Protein AF-A0A420M4D3-F1 (afdb_monomer_lite)

Secondary structure (DSSP, 8-state):
-------------------EEEB-SSEEEEESSSSTTSPEEEEEETT-EEEEEEEEEEEEETTEEEEEEETTS-EEEGGGB--SSSS-SSPBPSSPPPPP-----SS-SS---TTTT--EEE-TTSSEETSHHHHHHHHHHHHH-----TTGGGS--SSGGGSTTT-

Organism: Fusarium oxysporum (NCBI:txid5507)

InterPro domains:
  IPR007921 CHAP domain [PS50911] (107-167)

Structure (mmCIF, N/CA/C/O backbone):
data_AF-A0A420M4D3-F1
#
_entry.id   AF-A0A420M4D3-F1
#
loop_
_atom_site.group_PDB
_atom_site.id
_atom_site.type_symbol
_atom_site.label_atom_id
_atom_site.label_alt_id
_atom_site.label_comp_id
_atom_site.label_asym_id
_atom_site.label_entity_id
_atom_site.label_seq_id
_atom_site.pdbx_PDB_ins_code
_atom_site.Cartn_x
_atom_site.Cartn_y
_atom_site.Cartn_z
_atom_site.occupancy
_atom_site.B_iso_or_equiv
_atom_site.auth_seq_id
_atom_site.auth_comp_id
_atom_site.auth_asym_id
_atom_site.auth_atom_id
_atom_site.pdbx_PDB_model_num
ATOM 1 N N . MET A 1 1 ? -66.254 -8.437 45.210 1.00 39.47 1 MET A N 1
ATOM 2 C CA . MET A 1 1 ? -65.625 -7.606 44.159 1.00 39.47 1 MET A CA 1
ATOM 3 C C . MET A 1 1 ? -64.136 -7.918 44.166 1.00 39.47 1 MET A C 1
ATOM 5 O O . MET A 1 1 ? -63.512 -7.758 45.204 1.00 39.47 1 MET A O 1
ATOM 9 N N . LYS A 1 2 ? -63.608 -8.514 43.089 1.00 39.41 2 LYS A N 1
ATOM 10 C CA . LYS A 1 2 ? -62.214 -8.981 43.005 1.00 39.41 2 LYS A CA 1
ATOM 11 C C . LYS A 1 2 ? -61.370 -7.884 42.350 1.00 39.41 2 LYS A C 1
ATOM 13 O O . LYS A 1 2 ? -61.651 -7.516 41.216 1.00 39.41 2 LYS A O 1
ATOM 18 N N . PHE A 1 3 ? -60.381 -7.363 43.072 1.00 49.91 3 PHE A N 1
ATOM 19 C CA . PHE A 1 3 ? -59.408 -6.403 42.553 1.00 49.91 3 PHE A CA 1
ATOM 20 C C . PHE A 1 3 ? -58.321 -7.159 41.784 1.00 49.91 3 PHE A C 1
ATOM 22 O O . PHE A 1 3 ? -57.566 -7.933 42.367 1.00 49.91 3 PHE A O 1
ATOM 29 N N . THR A 1 4 ? -58.266 -6.970 40.469 1.00 50.03 4 THR A N 1
ATOM 30 C CA . THR A 1 4 ? -57.188 -7.475 39.612 1.00 50.03 4 THR A CA 1
ATOM 31 C C . THR A 1 4 ? -56.045 -6.468 39.576 1.00 50.03 4 THR A C 1
ATOM 33 O O . THR A 1 4 ? -56.178 -5.386 39.007 1.00 50.03 4 THR A O 1
ATOM 36 N N . THR A 1 5 ? -54.923 -6.835 40.190 1.00 58.75 5 THR A N 1
ATOM 37 C CA . THR A 1 5 ? -53.663 -6.086 40.177 1.00 58.75 5 THR A CA 1
ATOM 38 C C . THR A 1 5 ? -52.978 -6.223 38.814 1.00 58.75 5 THR A C 1
ATOM 40 O O . THR A 1 5 ? -52.652 -7.329 38.388 1.00 58.75 5 THR A O 1
ATOM 43 N N . LEU A 1 6 ? -52.743 -5.098 38.137 1.00 54.00 6 LEU A N 1
ATOM 44 C CA . LEU A 1 6 ? -51.916 -5.002 36.931 1.00 54.00 6 LEU A CA 1
ATOM 45 C C . LEU A 1 6 ? -50.447 -4.820 37.341 1.00 54.00 6 LEU A C 1
ATOM 47 O O . LEU A 1 6 ? -50.065 -3.762 37.836 1.00 54.00 6 LEU A O 1
ATOM 51 N N . CYS A 1 7 ? -49.614 -5.840 37.129 1.00 52.97 7 CYS A N 1
ATOM 52 C CA . CYS A 1 7 ? -48.159 -5.705 37.210 1.00 52.97 7 CYS A CA 1
ATOM 53 C C . CYS A 1 7 ? -47.636 -5.034 35.931 1.00 52.97 7 CYS A C 1
ATOM 55 O O . CYS A 1 7 ? -47.670 -5.626 34.853 1.00 52.97 7 CYS A O 1
ATOM 57 N N . ALA A 1 8 ? -47.136 -3.804 36.049 1.00 57.72 8 ALA A N 1
ATOM 58 C CA . ALA A 1 8 ? -46.402 -3.140 34.980 1.00 57.72 8 ALA A CA 1
ATOM 59 C C . ALA A 1 8 ? -44.988 -3.739 34.877 1.00 57.72 8 ALA A C 1
ATOM 61 O O . ALA A 1 8 ? -44.171 -3.586 35.784 1.00 57.72 8 ALA A O 1
ATOM 62 N N . TYR A 1 9 ? -44.697 -4.430 33.774 1.00 58.00 9 TYR A N 1
ATOM 63 C CA . TYR A 1 9 ? -43.348 -4.891 33.447 1.00 58.00 9 TYR A CA 1
ATOM 64 C C . TYR A 1 9 ? -42.523 -3.712 32.919 1.00 58.00 9 TYR A C 1
ATOM 66 O O . TYR A 1 9 ? -42.710 -3.267 31.788 1.00 58.00 9 TYR A O 1
ATOM 74 N N . ALA A 1 10 ? -41.602 -3.200 33.735 1.00 61.53 10 ALA A N 1
ATOM 75 C CA . ALA A 1 10 ? -40.588 -2.257 33.280 1.00 61.53 10 ALA A CA 1
ATOM 76 C C . ALA A 1 10 ? -39.517 -3.012 32.473 1.00 61.53 10 ALA A C 1
ATOM 78 O O . ALA A 1 10 ? -38.762 -3.815 33.021 1.00 61.53 10 ALA A O 1
ATOM 79 N N . LEU A 1 11 ? -39.451 -2.767 31.162 1.00 61.50 11 LEU A N 1
ATOM 80 C CA . LEU A 1 11 ? -38.348 -3.223 30.315 1.00 61.50 11 LEU A CA 1
ATOM 81 C C . LEU A 1 11 ? -37.093 -2.414 30.667 1.00 61.50 11 LEU A C 1
ATOM 83 O O . LEU A 1 11 ? -36.993 -1.231 30.345 1.00 61.50 11 LEU A O 1
ATOM 87 N N . ALA A 1 12 ? -36.133 -3.045 31.342 1.00 59.59 12 ALA A N 1
ATOM 88 C CA . ALA A 1 12 ? -34.817 -2.462 31.564 1.00 59.59 12 ALA A CA 1
ATOM 89 C C . ALA A 1 12 ? -34.035 -2.448 30.240 1.00 59.59 12 ALA A C 1
ATOM 91 O O . ALA A 1 12 ? -33.636 -3.493 29.724 1.00 59.59 12 ALA A O 1
ATOM 92 N N . PHE A 1 13 ? -33.814 -1.259 29.677 1.00 60.22 13 PHE A N 1
ATOM 93 C CA . PHE A 1 13 ? -32.912 -1.075 28.544 1.00 60.22 13 PHE A CA 1
ATOM 94 C C . PHE A 1 13 ? -31.466 -1.147 29.044 1.00 60.22 13 PHE A C 1
ATOM 96 O O . PHE A 1 13 ? -30.962 -0.214 29.669 1.00 60.22 13 PHE A O 1
ATOM 103 N N . PHE A 1 14 ? -30.782 -2.258 28.772 1.00 53.69 14 PHE A N 1
ATOM 104 C CA . PHE A 1 14 ? -29.344 -2.361 29.001 1.00 53.69 14 PHE A CA 1
ATOM 105 C C . PHE A 1 14 ? -28.613 -1.496 27.968 1.00 53.69 14 PHE A C 1
ATOM 107 O O . PHE A 1 14 ? -28.486 -1.874 26.804 1.00 53.69 14 PHE A O 1
ATOM 114 N N . SER A 1 15 ? -28.139 -0.322 28.389 1.00 48.81 15 SER A N 1
ATOM 115 C CA . SER A 1 15 ? -27.254 0.508 27.571 1.00 48.81 15 SER A CA 1
ATOM 116 C C . SER A 1 15 ? -25.892 -0.177 27.484 1.00 48.81 15 SER A C 1
ATOM 118 O O . SER A 1 15 ? -25.077 -0.106 28.405 1.00 48.81 15 SER A O 1
ATOM 120 N N . THR A 1 16 ? -25.637 -0.902 26.395 1.00 57.09 16 THR A N 1
ATOM 121 C CA . THR A 1 16 ? -24.280 -1.352 26.087 1.00 57.09 16 THR A CA 1
ATOM 122 C C . THR A 1 16 ? -23.464 -0.111 25.755 1.00 57.09 16 THR A C 1
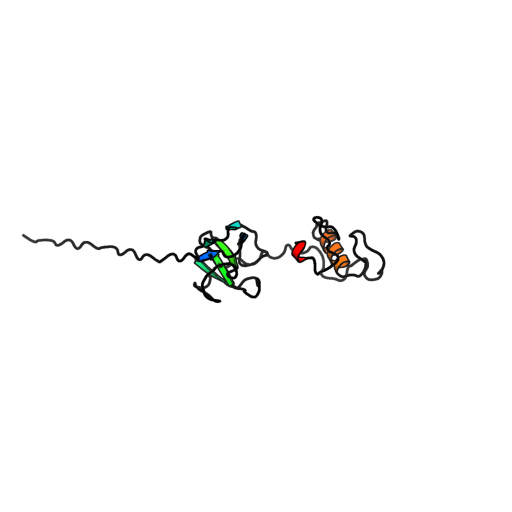ATOM 124 O O . THR A 1 16 ? -23.614 0.441 24.665 1.00 57.09 16 THR A O 1
ATOM 127 N N . GLY A 1 17 ? -22.636 0.344 26.697 1.00 57.19 17 GLY A N 1
ATOM 128 C CA . GLY A 1 17 ? -21.755 1.492 26.506 1.00 57.19 17 GLY A CA 1
ATOM 129 C C . GLY A 1 17 ? -20.978 1.357 25.198 1.00 57.19 17 GLY A C 1
ATOM 130 O O . GLY A 1 17 ? -20.139 0.464 25.034 1.00 57.19 17 GLY A O 1
ATOM 131 N N . VAL A 1 18 ? -21.299 2.224 24.241 1.00 62.03 18 VAL A N 1
ATOM 132 C CA . VAL A 1 18 ? -20.555 2.339 22.993 1.00 62.03 18 VAL A CA 1
ATOM 133 C C . VAL A 1 18 ? -19.270 3.082 23.330 1.00 62.03 18 VAL A C 1
ATOM 135 O O . VAL A 1 18 ? -19.240 4.305 23.369 1.00 62.03 18 VAL A O 1
ATOM 138 N N . HIS A 1 19 ? -18.213 2.332 23.634 1.00 78.38 19 HIS A N 1
ATOM 139 C CA . HIS A 1 19 ? -16.883 2.911 23.775 1.00 78.38 19 HIS A CA 1
ATOM 140 C C . HIS A 1 19 ? -16.373 3.324 22.393 1.00 78.38 19 HIS A C 1
ATOM 142 O O . HIS A 1 19 ? -16.159 2.479 21.515 1.00 78.38 19 HIS A O 1
ATOM 148 N N . SER A 1 20 ? -16.228 4.633 22.202 1.00 87.94 20 SER A N 1
ATOM 149 C CA . SER A 1 20 ? -15.460 5.221 21.115 1.00 87.94 20 SER A CA 1
ATOM 150 C C . SER A 1 20 ? -14.002 5.398 21.527 1.00 87.94 20 SER A C 1
ATOM 152 O O . SER A 1 20 ? -13.677 5.542 22.707 1.00 87.94 20 SER A O 1
ATOM 154 N N . TYR A 1 21 ? -13.121 5.360 20.535 1.00 92.81 21 TYR A N 1
ATOM 155 C CA . TYR A 1 21 ? -11.688 5.541 20.703 1.00 92.81 21 TYR A CA 1
ATOM 156 C C . TYR A 1 21 ? -11.195 6.585 19.698 1.00 92.81 21 TYR A C 1
ATOM 158 O O . TYR A 1 21 ? -11.520 6.465 18.513 1.00 92.81 21 TYR A O 1
ATOM 166 N N . PRO A 1 22 ? -10.406 7.585 20.121 1.00 95.19 22 PRO A N 1
ATOM 167 C CA . PRO A 1 22 ? -9.960 8.631 19.217 1.00 95.19 22 PRO A CA 1
ATOM 168 C C . PRO A 1 22 ? -8.816 8.144 18.325 1.00 95.19 22 PRO A C 1
ATOM 170 O O . PRO A 1 22 ? -7.903 7.432 18.761 1.00 95.19 22 PRO A O 1
ATOM 173 N N . VAL A 1 23 ? -8.841 8.578 17.068 1.00 95.25 23 VAL A N 1
ATOM 174 C CA . VAL A 1 23 ? -7.781 8.339 16.082 1.00 95.25 23 VAL A CA 1
ATOM 175 C C . VAL A 1 23 ? -6.561 9.217 16.368 1.00 95.25 23 VAL A C 1
ATOM 177 O O . VAL A 1 23 ? -6.688 10.411 16.638 1.00 95.25 23 VAL A O 1
ATOM 180 N N . THR A 1 24 ? -5.358 8.648 16.277 1.00 94.06 24 THR A N 1
ATOM 181 C CA . THR A 1 24 ? -4.096 9.354 16.573 1.00 94.06 24 THR A CA 1
ATOM 182 C C . THR A 1 24 ? -3.360 9.863 15.330 1.00 94.06 24 THR A C 1
ATOM 184 O O . THR A 1 24 ? -2.588 10.817 15.440 1.00 94.06 24 THR A O 1
ATOM 187 N N . SER A 1 25 ? -3.615 9.267 14.161 1.00 90.69 25 SER A N 1
ATOM 188 C CA . SER A 1 25 ? -3.016 9.645 12.872 1.00 90.69 25 SER A CA 1
ATOM 189 C C . SER A 1 25 ? -3.795 10.766 12.175 1.00 90.69 25 SER A C 1
ATOM 191 O O . SER A 1 25 ? -5.015 10.847 12.307 1.00 90.69 25 SER A O 1
ATOM 193 N N . ASP A 1 26 ? -3.106 11.609 11.398 1.00 89.44 26 ASP A N 1
ATOM 194 C CA . ASP A 1 26 ? -3.715 12.723 10.653 1.00 89.44 26 ASP A CA 1
ATOM 195 C C . ASP A 1 26 ? -4.755 12.247 9.631 1.00 89.44 26 ASP A C 1
ATOM 197 O O . ASP A 1 26 ? -5.797 12.886 9.460 1.00 89.44 26 ASP A O 1
ATOM 201 N N . ASN A 1 27 ? -4.504 11.097 8.999 1.00 91.62 27 ASN A N 1
ATOM 202 C CA . ASN A 1 27 ? -5.427 10.472 8.059 1.00 91.62 27 ASN A CA 1
ATOM 203 C C . ASN A 1 27 ? -5.372 8.941 8.159 1.00 91.62 27 ASN A C 1
ATOM 205 O O . ASN A 1 27 ? -4.498 8.288 7.584 1.00 91.62 27 ASN A O 1
ATOM 209 N N . LEU A 1 28 ? -6.334 8.354 8.872 1.00 95.00 28 LEU A N 1
ATOM 210 C CA . LEU A 1 28 ? -6.435 6.910 9.061 1.00 95.00 28 LEU A CA 1
ATOM 211 C C . LEU A 1 28 ? -7.375 6.283 8.033 1.00 95.00 28 LEU A C 1
ATOM 213 O O . LEU A 1 28 ? -8.584 6.503 8.054 1.00 95.00 28 LEU A O 1
ATOM 217 N N . ASN A 1 29 ? -6.827 5.447 7.155 1.00 96.06 29 ASN A N 1
ATOM 218 C CA . ASN A 1 29 ? -7.604 4.743 6.139 1.00 96.06 29 ASN A CA 1
ATOM 219 C C . ASN A 1 29 ? -8.401 3.579 6.737 1.00 96.06 29 ASN A C 1
ATOM 221 O O . ASN A 1 29 ? -7.825 2.633 7.274 1.00 96.06 29 ASN A O 1
ATOM 225 N N . CYS A 1 30 ? -9.717 3.606 6.543 1.00 96.00 30 CYS A N 1
ATOM 226 C CA . CYS A 1 30 ? -10.612 2.504 6.857 1.00 96.00 30 CYS A CA 1
ATOM 227 C C . CYS A 1 30 ? -10.834 1.638 5.620 1.00 96.00 30 CYS A C 1
ATOM 229 O O . CYS A 1 30 ? -11.356 2.088 4.595 1.00 96.00 30 CYS A O 1
ATOM 231 N N . ARG A 1 31 ? -10.421 0.378 5.700 1.00 96.12 31 ARG A N 1
ATOM 232 C CA . ARG A 1 31 ? -10.287 -0.527 4.557 1.00 96.12 31 ARG A CA 1
ATOM 233 C C . ARG A 1 31 ? -11.357 -1.607 4.539 1.00 96.12 31 ARG A C 1
ATOM 235 O O . ARG A 1 31 ? -12.033 -1.875 5.528 1.00 96.12 31 ARG A O 1
ATOM 242 N N . SER A 1 32 ? -11.534 -2.254 3.394 1.00 94.25 32 SER A N 1
ATOM 243 C CA . SER A 1 32 ? -12.524 -3.320 3.225 1.00 94.25 32 SER A CA 1
ATOM 244 C C . SER A 1 32 ? -12.170 -4.634 3.935 1.00 94.25 32 SER A C 1
ATOM 246 O O . SER A 1 32 ? -13.008 -5.529 3.957 1.00 94.25 32 SER A O 1
ATOM 248 N N . GLY A 1 33 ? -10.973 -4.753 4.510 1.00 94.31 33 GLY A N 1
ATOM 249 C CA . GLY A 1 33 ? -10.496 -5.892 5.296 1.00 94.31 33 GLY A CA 1
ATOM 250 C C . GLY A 1 33 ? -9.226 -5.530 6.081 1.00 94.31 33 GLY A C 1
ATOM 251 O O . GLY A 1 33 ? -8.718 -4.418 5.908 1.00 94.31 33 GLY A O 1
ATOM 252 N N . PRO A 1 34 ? -8.730 -6.428 6.949 1.00 93.62 34 PRO A N 1
ATOM 253 C CA . PRO A 1 34 ? -7.636 -6.147 7.881 1.00 93.62 34 PRO A CA 1
ATOM 254 C C . PRO A 1 34 ? -6.260 -6.234 7.203 1.00 93.62 34 PRO A C 1
ATOM 256 O O . PRO A 1 34 ? -5.501 -7.181 7.398 1.00 93.62 34 PRO A O 1
ATOM 259 N N . GLY A 1 35 ? -5.955 -5.269 6.346 1.00 90.62 35 GLY A N 1
ATOM 260 C CA . GLY A 1 35 ? -4.674 -5.214 5.651 1.00 90.62 35 GLY A CA 1
ATOM 261 C C . GLY A 1 35 ? -4.562 -4.028 4.704 1.00 90.62 35 GLY A C 1
ATOM 262 O O . GLY A 1 35 ? -5.564 -3.475 4.246 1.00 90.62 35 GLY A O 1
ATOM 263 N N . THR A 1 36 ? -3.339 -3.638 4.371 1.00 87.88 36 THR A N 1
ATOM 264 C CA . THR A 1 36 ? -3.042 -2.483 3.512 1.00 87.88 36 THR A CA 1
ATOM 265 C C . THR A 1 36 ? -3.333 -2.755 2.036 1.00 87.88 36 THR A C 1
ATOM 267 O O . THR A 1 36 ? -3.579 -1.816 1.279 1.00 87.88 36 THR A O 1
ATOM 270 N N . ALA A 1 37 ? -3.409 -4.028 1.636 1.00 85.44 37 ALA A N 1
ATOM 271 C CA . ALA A 1 37 ? -3.807 -4.448 0.290 1.00 85.44 37 ALA A CA 1
ATOM 272 C C . ALA A 1 37 ? -5.322 -4.331 0.018 1.00 85.44 37 ALA A C 1
ATOM 274 O O . ALA A 1 37 ? -5.759 -4.416 -1.131 1.00 85.44 37 ALA A O 1
ATOM 275 N N . PHE A 1 38 ? -6.145 -4.157 1.056 1.00 86.00 38 PHE A N 1
ATOM 276 C CA . PHE A 1 38 ? -7.587 -3.980 0.896 1.00 86.00 38 PHE A CA 1
ATOM 277 C C . PHE A 1 38 ? -7.934 -2.557 0.456 1.00 86.00 38 PHE A C 1
ATOM 279 O O . PHE A 1 38 ? -7.288 -1.584 0.858 1.00 86.00 38 PHE A O 1
ATOM 286 N N . ALA A 1 39 ? -9.003 -2.433 -0.333 1.00 86.50 39 ALA A N 1
ATOM 287 C CA . ALA A 1 39 ? -9.487 -1.150 -0.826 1.00 86.50 39 ALA A CA 1
ATOM 288 C C . ALA A 1 39 ? -9.872 -0.216 0.331 1.00 86.50 39 ALA A C 1
ATOM 290 O O . ALA A 1 39 ? -10.462 -0.650 1.324 1.00 86.50 39 ALA A O 1
ATOM 291 N N . ILE A 1 40 ? -9.555 1.070 0.189 1.00 92.62 40 ILE A N 1
ATOM 292 C CA . ILE A 1 40 ? -9.956 2.115 1.135 1.00 92.62 40 ILE A CA 1
ATOM 293 C C . ILE A 1 40 ? -11.438 2.415 0.896 1.00 92.62 40 ILE A C 1
ATOM 295 O O . ILE A 1 40 ? -11.836 2.709 -0.227 1.00 92.62 40 ILE A O 1
ATOM 299 N N . LYS A 1 41 ? -12.254 2.309 1.945 1.00 92.62 41 LYS A N 1
ATOM 300 C CA . LYS A 1 41 ? -13.688 2.633 1.915 1.00 92.62 41 LYS A CA 1
ATOM 301 C C . LYS A 1 41 ? -13.955 4.072 2.352 1.00 92.62 41 LYS A C 1
ATOM 303 O O . LYS A 1 41 ? -14.834 4.724 1.804 1.00 92.62 41 LYS A O 1
ATOM 308 N N . LYS A 1 42 ? -13.221 4.536 3.362 1.00 94.44 42 LYS A N 1
ATOM 309 C CA . LYS A 1 42 ? -13.279 5.894 3.920 1.00 94.44 42 LYS A CA 1
ATOM 310 C C . LYS A 1 42 ? -11.990 6.186 4.681 1.00 94.44 42 LYS A C 1
ATOM 312 O O . LYS A 1 42 ? -11.181 5.278 4.877 1.00 94.44 42 LYS A O 1
ATOM 317 N N . SER A 1 43 ? -11.855 7.405 5.186 1.00 95.56 43 SER A N 1
ATOM 318 C CA . SER A 1 43 ? -10.777 7.760 6.106 1.00 95.56 43 SER A CA 1
ATOM 319 C C . SER A 1 43 ? -11.311 8.547 7.301 1.00 95.56 43 SER A C 1
ATOM 321 O O . SER A 1 43 ? -12.370 9.173 7.217 1.00 95.56 43 SER A O 1
ATOM 323 N N . TYR A 1 44 ? -10.589 8.478 8.415 1.00 95.06 44 TYR A N 1
ATOM 324 C CA . TYR A 1 44 ? -10.857 9.215 9.646 1.00 95.06 44 TYR A CA 1
ATOM 325 C C . TYR A 1 44 ? -9.750 10.234 9.886 1.00 95.06 44 TYR A C 1
ATOM 327 O O . TYR A 1 44 ? -8.576 9.944 9.646 1.00 95.06 44 TYR A O 1
ATOM 335 N N . LYS A 1 45 ? -10.121 11.414 10.380 1.00 96.00 45 LYS A N 1
ATOM 336 C CA . LYS A 1 45 ? -9.153 12.442 10.775 1.00 96.00 45 LYS A CA 1
ATOM 337 C C . LYS A 1 45 ? -8.660 12.201 12.199 1.00 96.00 45 LYS A C 1
ATOM 339 O O . LYS A 1 45 ? -9.341 11.561 12.999 1.00 96.00 45 LYS A O 1
ATOM 344 N N . LYS A 1 46 ? -7.512 12.781 12.539 1.00 94.81 46 LYS A N 1
ATOM 345 C CA . LYS A 1 46 ? -7.011 12.812 13.917 1.00 94.81 46 LYS A CA 1
ATOM 346 C C . LYS A 1 46 ? -8.053 13.365 14.888 1.00 94.81 46 LYS A C 1
ATOM 348 O O . LYS A 1 46 ? -8.726 14.349 14.592 1.00 94.81 46 LYS A O 1
ATOM 353 N N . GLY A 1 47 ? -8.171 12.726 16.047 1.00 94.12 47 GLY A N 1
ATOM 354 C CA . GLY A 1 47 ? -9.141 13.063 17.087 1.00 94.12 47 GLY A CA 1
ATOM 355 C C . GLY A 1 47 ? -10.572 12.624 16.780 1.00 94.12 47 GLY A C 1
ATOM 356 O O . GLY A 1 47 ? -11.424 12.742 17.651 1.00 94.12 47 GLY A O 1
ATOM 357 N N . GLN A 1 48 ? -10.850 12.102 15.580 1.00 95.50 48 GLN A N 1
ATOM 358 C CA . GLN A 1 48 ? -12.155 11.530 15.287 1.00 95.50 48 GLN A CA 1
ATOM 359 C C . GLN A 1 48 ? -12.332 10.223 16.055 1.00 95.50 48 GLN A C 1
ATOM 361 O O . GLN A 1 48 ? -11.445 9.371 16.069 1.00 95.50 48 GLN A O 1
ATOM 366 N N . ASP A 1 49 ? -13.502 10.069 16.655 1.00 94.25 49 ASP A N 1
ATOM 367 C CA . ASP A 1 49 ? -13.864 8.890 17.422 1.00 94.25 49 ASP A CA 1
ATOM 368 C C . ASP A 1 49 ? -14.331 7.746 16.517 1.00 94.25 49 ASP A C 1
ATOM 370 O O . ASP A 1 49 ? -15.188 7.921 15.644 1.00 94.25 49 ASP A O 1
ATOM 374 N N . VAL A 1 50 ? -13.781 6.553 16.750 1.00 94.81 50 VAL A N 1
ATOM 375 C CA . VAL A 1 50 ? -14.193 5.306 16.100 1.00 94.81 50 VAL A CA 1
ATOM 376 C C . VAL A 1 50 ? -14.735 4.320 17.125 1.00 94.81 50 VAL A C 1
ATOM 378 O O . VAL A 1 50 ? -14.153 4.097 18.184 1.00 94.81 50 VAL A O 1
ATOM 381 N N . THR A 1 51 ? -15.862 3.690 16.807 1.00 95.38 51 THR A N 1
ATOM 382 C CA . THR A 1 51 ? -16.418 2.606 17.622 1.00 95.38 51 THR A CA 1
ATOM 383 C C . THR A 1 51 ? -15.916 1.267 17.110 1.00 95.38 51 THR A C 1
ATOM 385 O O . THR A 1 51 ? -16.170 0.922 15.957 1.00 95.38 51 THR A O 1
ATOM 388 N N . ILE A 1 52 ? -15.275 0.481 17.975 1.00 94.81 52 ILE A N 1
ATOM 389 C CA . ILE A 1 52 ? -14.773 -0.858 17.639 1.00 94.81 52 ILE A CA 1
ATOM 390 C C . ILE A 1 52 ? -15.856 -1.909 17.914 1.00 94.81 52 ILE A C 1
ATOM 392 O O . ILE A 1 52 ? -16.348 -2.048 19.036 1.00 94.81 52 ILE A O 1
ATOM 396 N N . THR A 1 53 ? -16.210 -2.680 16.887 1.00 95.19 53 THR A N 1
ATOM 397 C CA . THR A 1 53 ? -17.204 -3.767 16.953 1.00 95.19 53 THR A CA 1
ATOM 398 C C . THR A 1 53 ? -16.565 -5.121 17.261 1.00 95.19 53 THR A C 1
ATOM 400 O O . THR A 1 53 ? -17.091 -5.885 18.067 1.00 95.19 53 THR A O 1
ATOM 403 N N . CYS A 1 54 ? -15.417 -5.415 16.652 1.00 95.25 54 CYS A N 1
ATOM 404 C CA . CYS A 1 54 ? -14.605 -6.606 16.895 1.00 95.25 54 CYS A CA 1
ATOM 405 C C . CYS A 1 54 ? -13.168 -6.363 16.417 1.00 95.25 54 CYS A C 1
ATOM 407 O O . CYS A 1 54 ? -12.917 -5.413 15.673 1.00 95.25 54 CYS A O 1
ATOM 409 N N . GLN A 1 55 ? -12.241 -7.236 16.809 1.00 96.12 55 GLN A N 1
ATOM 410 C CA . GLN A 1 55 ? -10.832 -7.156 16.410 1.00 96.12 55 GLN A CA 1
ATOM 411 C C . GLN A 1 55 ? -10.351 -8.425 15.715 1.00 96.12 55 GLN A C 1
ATOM 413 O O . GLN A 1 55 ? -10.901 -9.512 15.894 1.00 96.12 55 GLN A O 1
ATOM 418 N N . THR A 1 56 ? -9.326 -8.302 14.884 1.00 95.81 56 THR A N 1
ATOM 419 C CA . THR A 1 56 ? -8.727 -9.431 14.165 1.00 95.81 56 THR A CA 1
ATOM 420 C C . THR A 1 56 ? -7.239 -9.211 13.952 1.00 95.81 56 THR A C 1
ATOM 422 O O . THR A 1 56 ? -6.745 -8.094 14.067 1.00 95.81 56 THR A O 1
ATOM 425 N N . GLN A 1 57 ? -6.517 -10.282 13.634 1.00 94.38 57 GLN A N 1
ATOM 426 C CA . GLN A 1 57 ? -5.179 -10.159 13.067 1.00 94.38 57 GLN A CA 1
ATOM 427 C C . GLN A 1 57 ? -5.265 -9.775 11.585 1.00 94.38 57 GLN A C 1
ATOM 429 O O . GLN A 1 57 ? -6.231 -10.132 10.900 1.00 94.38 57 GLN A O 1
ATOM 434 N N . GLY A 1 58 ? -4.249 -9.061 11.114 1.00 90.69 58 GLY A N 1
ATOM 435 C CA . GLY A 1 58 ? -4.088 -8.617 9.736 1.00 90.69 58 GLY A CA 1
ATOM 436 C C . GLY A 1 58 ? -2.630 -8.304 9.412 1.00 90.69 58 GLY A C 1
ATOM 437 O O . GLY A 1 58 ? -1.724 -8.811 10.078 1.00 90.69 58 GLY A O 1
ATOM 438 N N . ASP A 1 59 ? -2.410 -7.462 8.401 1.00 87.94 59 ASP A N 1
ATOM 439 C CA . ASP A 1 59 ? -1.061 -7.002 8.047 1.00 87.94 59 ASP A CA 1
ATOM 440 C C . ASP A 1 59 ? -0.395 -6.285 9.229 1.00 87.94 59 ASP A C 1
ATOM 442 O O . ASP A 1 59 ? -1.058 -5.583 9.996 1.00 87.94 59 ASP A O 1
ATOM 446 N N . ASN A 1 60 ? 0.923 -6.441 9.359 1.00 89.12 60 ASN A N 1
ATOM 447 C CA . ASN A 1 60 ? 1.690 -5.723 10.368 1.00 89.12 60 ASN A CA 1
ATOM 448 C C . ASN A 1 60 ? 1.861 -4.255 9.957 1.00 89.12 60 ASN A C 1
ATOM 450 O O . ASN A 1 60 ? 2.349 -3.962 8.864 1.00 89.12 60 ASN A O 1
ATOM 454 N N . VAL A 1 61 ? 1.468 -3.346 10.842 1.00 88.31 61 VAL A N 1
ATOM 455 C CA . VAL A 1 61 ? 1.621 -1.900 10.696 1.00 88.31 61 VAL A CA 1
ATOM 456 C C . VAL A 1 61 ? 2.433 -1.405 11.887 1.00 88.31 61 VAL A C 1
ATOM 458 O O . VAL A 1 61 ? 1.956 -1.431 13.020 1.00 88.31 61 VAL A O 1
ATOM 461 N N . GLU A 1 62 ? 3.678 -0.996 11.636 1.00 87.50 62 GLU A N 1
ATOM 462 C CA . GLU A 1 62 ? 4.614 -0.494 12.659 1.00 87.50 62 GLU A CA 1
ATOM 463 C C . GLU A 1 62 ? 4.728 -1.407 13.898 1.00 87.50 62 GLU A C 1
ATOM 465 O O . GLU A 1 62 ? 4.686 -0.951 15.042 1.00 87.50 62 GLU A O 1
ATOM 470 N N . GLY A 1 63 ? 4.831 -2.721 13.683 1.00 86.38 63 GLY A N 1
ATOM 471 C CA . GLY A 1 63 ? 4.968 -3.698 14.763 1.00 86.38 63 GLY A CA 1
ATOM 472 C C . GLY A 1 63 ? 3.645 -4.176 15.372 1.00 86.38 63 GLY A C 1
ATOM 473 O O . GLY A 1 63 ? 3.663 -5.143 16.128 1.00 86.38 63 GLY A O 1
ATOM 474 N N . ASN A 1 64 ? 2.498 -3.599 15.000 1.00 87.69 64 ASN A N 1
ATOM 475 C CA . ASN A 1 64 ? 1.174 -4.018 15.469 1.00 87.69 64 ASN A CA 1
ATOM 476 C C . ASN A 1 64 ? 0.385 -4.699 14.330 1.00 87.69 64 ASN A C 1
ATOM 478 O O . ASN A 1 64 ? 0.204 -4.136 13.253 1.00 87.69 64 ASN A O 1
ATOM 482 N N . SER A 1 65 ? -0.079 -5.931 14.564 1.00 93.06 65 SER A N 1
ATOM 483 C CA . SER A 1 65 ? -0.860 -6.723 13.591 1.00 93.06 65 SER A CA 1
ATOM 484 C C . SER A 1 65 ? -2.356 -6.790 13.922 1.00 93.06 65 SER A C 1
ATOM 486 O O . SER A 1 65 ? -3.075 -7.627 13.371 1.00 93.06 65 SER A O 1
ATOM 488 N N . ILE A 1 66 ? -2.827 -5.973 14.861 1.00 94.88 66 ILE A N 1
ATOM 489 C CA . ILE A 1 66 ? -4.220 -5.889 15.291 1.00 94.88 66 ILE A CA 1
ATOM 490 C C . ILE A 1 66 ? -4.957 -4.896 14.391 1.00 94.88 66 ILE A C 1
ATOM 492 O O . ILE A 1 66 ? -4.481 -3.803 14.087 1.00 94.88 66 ILE A O 1
ATOM 496 N N . TRP A 1 67 ? -6.139 -5.308 13.950 1.00 96.12 67 TRP A N 1
ATOM 497 C CA . TRP A 1 67 ? -7.037 -4.499 13.144 1.00 96.12 67 TRP A CA 1
ATOM 498 C C . TRP A 1 67 ? -8.414 -4.433 13.789 1.00 96.12 67 TRP A C 1
ATOM 500 O O . TRP A 1 67 ? -8.994 -5.463 14.155 1.00 96.12 67 TRP A O 1
ATOM 510 N N . ASP A 1 68 ? -8.956 -3.223 13.844 1.00 96.50 68 ASP A N 1
ATOM 511 C CA . ASP A 1 68 ? -10.246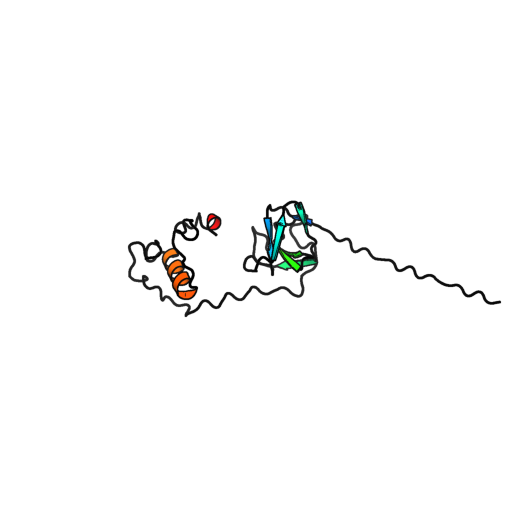 -2.913 14.440 1.00 96.50 68 ASP A CA 1
ATOM 512 C C . ASP A 1 68 ? -11.316 -2.827 13.367 1.00 96.50 68 ASP A C 1
ATOM 514 O O . ASP A 1 68 ? -11.216 -2.025 12.436 1.00 96.50 68 ASP A O 1
ATOM 518 N N . LYS A 1 69 ? -12.381 -3.615 13.510 1.00 96.75 69 LYS A N 1
ATOM 519 C CA . LYS A 1 69 ? -13.581 -3.437 12.699 1.00 96.75 69 LYS A CA 1
ATOM 520 C C . LYS A 1 69 ? -14.429 -2.332 13.307 1.00 96.75 69 LYS A C 1
ATOM 522 O O . LYS A 1 69 ? -14.971 -2.503 14.402 1.00 96.75 69 LYS A O 1
ATOM 527 N N . THR A 1 70 ? -14.597 -1.233 12.592 1.00 96.19 70 THR A N 1
ATOM 528 C CA . THR A 1 70 ? -15.398 -0.105 13.064 1.00 96.19 70 THR A CA 1
ATOM 529 C C . THR A 1 70 ? -16.896 -0.337 12.846 1.00 96.19 70 THR A C 1
ATOM 531 O O . THR A 1 70 ? -17.304 -1.214 12.074 1.00 96.19 70 THR A O 1
ATOM 534 N N . SER A 1 71 ? -17.738 0.464 13.503 1.00 95.19 71 SER A N 1
ATOM 535 C CA . SER A 1 71 ? -19.191 0.502 13.266 1.00 95.19 71 SER A CA 1
ATOM 536 C C . SER A 1 71 ? -19.563 0.891 11.828 1.00 95.19 71 SER A C 1
ATOM 538 O O . SER A 1 71 ? -20.628 0.506 11.357 1.00 95.19 71 SER A O 1
ATOM 540 N N . ASP A 1 72 ? -18.661 1.549 11.092 1.00 94.56 72 ASP A N 1
ATOM 541 C CA . ASP A 1 72 ? -18.809 1.843 9.659 1.00 94.56 72 ASP A CA 1
ATOM 542 C C . ASP A 1 72 ? -18.595 0.608 8.751 1.00 94.56 72 ASP A C 1
ATOM 544 O O . ASP A 1 72 ? -18.625 0.708 7.522 1.00 94.56 72 ASP A O 1
ATOM 548 N N . GLY A 1 73 ? -18.337 -0.578 9.317 1.00 94.50 73 GLY A N 1
ATOM 549 C CA . GLY A 1 73 ? -18.197 -1.821 8.548 1.00 94.50 73 GLY A CA 1
ATOM 550 C C . GLY A 1 73 ? -16.901 -1.906 7.730 1.00 94.50 73 GLY A C 1
ATOM 551 O O . GLY A 1 73 ? -16.847 -2.562 6.676 1.00 94.50 73 GLY A O 1
ATOM 552 N N . CYS A 1 74 ? -15.853 -1.238 8.199 1.00 96.31 74 CYS A N 1
ATOM 553 C CA . CYS A 1 74 ? -14.515 -1.242 7.619 1.00 96.31 74 CYS A CA 1
ATOM 554 C C . CYS A 1 74 ? -13.458 -1.473 8.712 1.00 96.31 74 CYS A C 1
ATOM 556 O O . CYS A 1 74 ? -13.794 -1.564 9.890 1.00 96.31 74 CYS A O 1
ATOM 558 N N . TYR A 1 75 ? -12.203 -1.663 8.312 1.00 97.19 75 TYR A N 1
ATOM 559 C CA . TYR A 1 75 ? -11.111 -2.067 9.193 1.00 97.19 75 TYR A CA 1
ATOM 560 C C . TYR A 1 75 ? -10.024 -0.996 9.241 1.00 97.19 75 TYR A C 1
ATOM 562 O O . TYR A 1 75 ? -9.587 -0.524 8.190 1.00 97.19 75 TYR A O 1
ATOM 570 N N . VAL A 1 76 ? -9.560 -0.646 10.437 1.00 96.88 76 VAL A N 1
ATOM 571 C CA . VAL A 1 76 ? -8.418 0.257 10.659 1.00 96.88 76 VAL A CA 1
ATOM 572 C C . VAL A 1 76 ? -7.315 -0.456 11.433 1.00 96.88 76 VAL A C 1
ATOM 574 O O . VAL A 1 76 ? -7.589 -1.422 12.139 1.00 96.88 76 VAL A O 1
ATOM 577 N N . ALA A 1 77 ? -6.070 -0.005 11.286 1.00 96.06 77 ALA A N 1
ATOM 578 C CA . ALA A 1 77 ? -4.966 -0.523 12.087 1.00 96.06 77 ALA A CA 1
ATOM 579 C C . ALA A 1 77 ? -5.074 0.012 13.524 1.00 96.06 77 ALA A C 1
ATOM 581 O O . ALA A 1 77 ? -5.128 1.228 13.721 1.00 96.06 77 ALA A O 1
ATOM 582 N N . ASP A 1 78 ? -5.062 -0.891 14.504 1.00 93.94 78 ASP A N 1
ATOM 583 C CA . ASP A 1 78 ? -5.191 -0.577 15.939 1.00 93.94 78 ASP A CA 1
ATOM 584 C C . ASP A 1 78 ? -4.062 0.342 16.428 1.00 93.94 78 ASP A C 1
ATOM 586 O O . ASP A 1 78 ? -4.283 1.221 17.254 1.00 93.94 78 ASP A O 1
ATOM 590 N N . LYS A 1 79 ? -2.883 0.263 15.792 1.00 94.38 79 LYS A N 1
ATOM 591 C CA . LYS A 1 79 ? -1.750 1.185 15.990 1.00 94.38 79 LYS A CA 1
ATOM 592 C C . LYS A 1 79 ? -2.144 2.670 16.012 1.00 94.38 79 LYS A C 1
ATOM 594 O O . LYS A 1 79 ? -1.510 3.460 16.713 1.00 94.38 79 LYS A O 1
ATOM 599 N N . TYR A 1 80 ? -3.154 3.056 15.232 1.00 94.56 80 TYR A N 1
ATOM 600 C CA . TYR A 1 80 ? -3.589 4.447 15.086 1.00 94.56 80 TYR A CA 1
ATOM 601 C C . TYR A 1 80 ? -4.899 4.766 15.819 1.00 94.56 80 TYR A C 1
ATOM 603 O O . TYR A 1 80 ? -5.487 5.828 15.595 1.00 94.56 80 TYR A O 1
ATOM 611 N N . VAL A 1 81 ? -5.361 3.871 16.691 1.00 94.19 81 VAL A N 1
ATOM 612 C CA . VAL A 1 81 ? -6.557 4.042 17.518 1.00 94.19 81 VAL A CA 1
ATOM 613 C C . VAL A 1 81 ? -6.131 4.019 18.982 1.00 94.19 81 VAL A C 1
ATOM 615 O O . VAL A 1 81 ? -5.479 3.088 19.446 1.00 94.19 81 VAL A O 1
ATOM 618 N N . LYS A 1 82 ? -6.470 5.062 19.747 1.00 92.81 82 LYS A N 1
ATOM 619 C CA . LYS A 1 82 ? -6.069 5.150 21.158 1.00 92.81 82 LYS A CA 1
ATOM 620 C C . LYS A 1 82 ? -6.975 4.278 22.027 1.00 92.81 82 LYS A C 1
ATOM 622 O O . LYS A 1 82 ? -7.878 4.772 22.698 1.00 92.81 82 LYS A O 1
ATOM 627 N N . THR A 1 83 ? -6.711 2.979 22.027 1.00 85.31 83 THR A N 1
ATOM 628 C CA . THR A 1 83 ? -7.469 1.985 22.796 1.00 85.31 83 THR A CA 1
ATOM 629 C C . THR A 1 83 ? -7.020 1.843 24.252 1.00 85.31 83 THR A C 1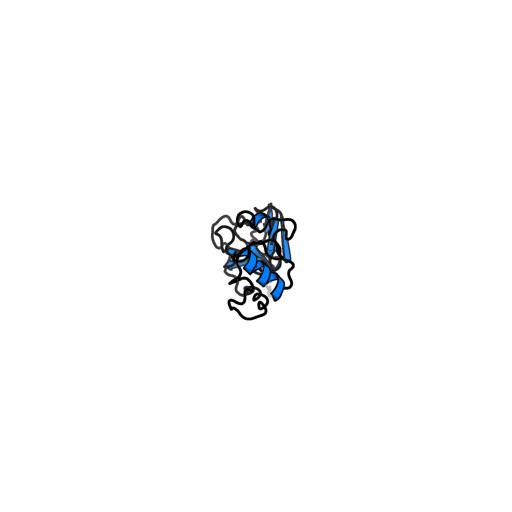
ATOM 631 O O . THR A 1 83 ? -7.752 1.300 25.081 1.00 85.31 83 THR A O 1
ATOM 634 N N . GLY A 1 84 ? -5.832 2.363 24.580 1.00 78.69 84 GLY A N 1
ATOM 635 C CA . GLY A 1 84 ? -5.269 2.365 25.932 1.00 78.69 84 GLY A CA 1
ATOM 636 C C . GLY A 1 84 ? -4.583 1.060 26.346 1.00 78.69 84 GLY A C 1
ATOM 637 O O . GLY A 1 84 ? -4.175 0.952 27.499 1.00 78.69 84 GLY A O 1
ATOM 638 N N . LYS A 1 85 ? -4.448 0.079 25.442 1.00 77.75 85 LYS A N 1
ATOM 639 C CA . LYS A 1 85 ? -3.710 -1.170 25.683 1.00 77.75 85 LYS A CA 1
ATOM 640 C C . LYS A 1 85 ? -3.175 -1.775 24.385 1.00 77.75 85 LYS A C 1
ATOM 642 O O . LYS A 1 85 ? -3.838 -1.692 23.361 1.00 77.75 85 LYS A O 1
ATOM 647 N N . ASP A 1 86 ? -2.046 -2.476 24.461 1.00 72.38 86 ASP A N 1
ATOM 648 C CA . ASP A 1 86 ? -1.365 -3.085 23.302 1.00 72.38 86 ASP A CA 1
ATOM 649 C C . ASP A 1 86 ? -1.986 -4.428 22.852 1.00 72.38 86 ASP A C 1
ATOM 651 O O . ASP A 1 86 ? -1.307 -5.331 22.362 1.00 72.38 86 ASP A O 1
ATOM 655 N N . GLY A 1 87 ? -3.293 -4.609 23.058 1.00 85.12 87 GLY A N 1
ATOM 656 C CA . GLY A 1 87 ? -3.977 -5.880 22.839 1.00 85.12 87 GLY A CA 1
ATOM 657 C C . GLY A 1 87 ? -5.484 -5.733 22.664 1.00 85.12 87 GLY A C 1
ATOM 658 O O . GLY A 1 87 ? -6.034 -4.637 22.672 1.00 85.12 87 GLY A O 1
ATOM 659 N N . TYR A 1 88 ? -6.190 -6.858 22.533 1.00 89.56 88 TYR A N 1
ATOM 660 C CA . TYR A 1 88 ? -7.610 -6.825 22.182 1.00 89.56 88 TYR A CA 1
ATOM 661 C C . TYR A 1 88 ? -8.496 -6.191 23.259 1.00 89.56 88 TYR A C 1
ATOM 663 O O . TYR A 1 88 ? -8.583 -6.664 24.393 1.00 89.56 88 TYR A O 1
ATOM 671 N N . VAL A 1 89 ? -9.194 -5.123 22.884 1.00 90.62 89 VAL A N 1
ATOM 672 C CA . VAL A 1 89 ? -10.227 -4.394 23.630 1.00 90.62 89 VAL A CA 1
ATOM 673 C C . VAL A 1 89 ? -11.624 -4.962 23.409 1.00 90.62 89 VAL A C 1
ATOM 675 O O . VAL A 1 89 ? -12.493 -4.797 24.264 1.00 90.62 89 VAL A O 1
ATOM 678 N N . LYS A 1 90 ? -11.832 -5.677 22.301 1.00 90.75 90 LYS A N 1
ATOM 679 C CA . LYS A 1 90 ? -13.083 -6.354 21.945 1.00 90.75 90 LYS A CA 1
ATOM 680 C C . LYS A 1 90 ? -12.829 -7.803 21.529 1.00 90.75 90 LYS A C 1
ATOM 682 O O . LYS A 1 90 ? -11.700 -8.225 21.299 1.00 90.75 90 LYS A O 1
ATOM 687 N N . GLY A 1 91 ? -13.911 -8.578 21.448 1.00 93.00 91 GLY A N 1
ATOM 688 C CA . GLY A 1 91 ? -13.866 -9.961 20.976 1.00 93.00 91 GLY A CA 1
ATOM 689 C C . GLY A 1 91 ? -13.376 -10.084 19.528 1.00 93.00 91 GLY A C 1
ATOM 690 O O . GLY A 1 91 ? -13.391 -9.119 18.757 1.00 93.00 91 GLY A O 1
ATOM 691 N N . LYS A 1 92 ? -12.960 -11.298 19.152 1.00 95.38 92 LYS A N 1
ATOM 692 C CA . LYS A 1 92 ? -12.479 -11.591 17.797 1.00 95.38 92 LYS A CA 1
ATOM 693 C C . LYS A 1 92 ? -13.603 -11.494 16.761 1.00 95.38 92 LYS A C 1
ATOM 695 O O . LYS A 1 92 ? -14.724 -11.934 17.006 1.00 95.38 92 LYS A O 1
ATOM 700 N N . CYS A 1 93 ? -13.293 -10.971 15.580 1.00 94.44 93 CYS A N 1
ATOM 701 C CA . CYS A 1 93 ? -14.203 -10.992 14.440 1.00 94.44 93 CYS A CA 1
ATOM 702 C C . CYS A 1 93 ? -14.407 -12.425 13.918 1.00 94.44 93 CYS A C 1
ATOM 704 O O . CYS A 1 93 ? -13.443 -13.162 13.732 1.00 94.44 93 CYS A O 1
ATOM 706 N N . THR A 1 94 ? -15.653 -12.801 13.620 1.00 92.12 94 THR A N 1
ATOM 707 C CA . THR A 1 94 ? -16.012 -14.138 13.105 1.00 92.12 94 THR A CA 1
ATOM 708 C C . THR A 1 94 ? -15.903 -14.241 11.581 1.00 92.12 94 THR A C 1
ATOM 710 O O . THR A 1 94 ? -15.387 -15.222 11.058 1.00 92.12 94 THR A O 1
ATOM 713 N N . ASN A 1 95 ? -16.334 -13.205 10.857 1.00 89.38 95 ASN A N 1
ATOM 714 C CA . ASN A 1 95 ? -16.343 -13.157 9.392 1.00 89.38 95 ASN A CA 1
ATOM 715 C C . ASN A 1 95 ? -15.343 -12.119 8.879 1.00 89.38 95 ASN A C 1
ATOM 717 O O . ASN A 1 95 ? -15.704 -10.977 8.582 1.00 89.38 95 ASN A O 1
ATOM 721 N N . VAL A 1 96 ? -14.071 -12.507 8.823 1.00 90.12 96 VAL A N 1
ATOM 722 C CA . VAL A 1 96 ? -12.977 -11.633 8.386 1.00 90.12 96 VAL A CA 1
ATOM 723 C C . VAL A 1 96 ? -12.787 -11.752 6.868 1.00 90.12 96 VAL A C 1
ATOM 725 O O . VAL A 1 96 ? -12.578 -12.864 6.371 1.00 90.12 96 VAL A O 1
ATOM 728 N N . PRO A 1 97 ? -12.848 -10.640 6.105 1.00 88.69 97 PRO A N 1
ATOM 729 C CA . PRO A 1 97 ? -12.547 -10.647 4.680 1.00 88.69 97 PRO A CA 1
ATOM 730 C C . PRO A 1 97 ? -11.150 -11.207 4.428 1.00 88.69 97 PRO A C 1
ATOM 732 O O . PRO A 1 97 ? -10.176 -10.769 5.036 1.00 88.69 97 PRO A O 1
ATOM 735 N N . LYS A 1 98 ? -11.048 -12.171 3.513 1.00 81.56 98 LYS A N 1
ATOM 736 C CA . LYS A 1 98 ? -9.747 -12.659 3.051 1.00 81.56 98 LYS A CA 1
ATOM 737 C C . LYS A 1 98 ? -9.118 -11.597 2.151 1.00 81.56 98 LYS A C 1
ATOM 739 O O . LYS A 1 98 ? -9.865 -10.967 1.394 1.00 81.56 98 LYS A O 1
ATOM 744 N N . PRO A 1 99 ? -7.785 -11.415 2.197 1.00 73.62 99 PRO A N 1
ATOM 745 C CA . PRO A 1 99 ? -7.092 -10.538 1.267 1.00 73.62 99 PRO A CA 1
ATOM 746 C C . PRO A 1 99 ? -7.562 -10.819 -0.155 1.00 73.62 99 PRO A C 1
ATOM 748 O O . PRO A 1 99 ? -7.754 -11.997 -0.496 1.00 73.62 99 PRO A O 1
ATOM 751 N N . PRO A 1 100 ? -7.783 -9.782 -0.984 1.00 64.88 100 PRO A N 1
ATOM 752 C CA . PRO A 1 100 ? -8.002 -10.017 -2.397 1.00 64.88 100 PRO A CA 1
ATOM 753 C C . PRO A 1 100 ? -6.844 -10.892 -2.871 1.00 64.88 100 PRO A C 1
ATOM 755 O O . PRO A 1 100 ? -5.680 -10.517 -2.729 1.00 64.88 100 PRO A O 1
ATOM 758 N N . LYS A 1 101 ? -7.153 -12.104 -3.355 1.00 55.62 101 LYS A N 1
ATOM 759 C CA . LYS A 1 101 ? -6.139 -12.964 -3.967 1.00 55.62 101 LYS A CA 1
ATOM 760 C C . LYS A 1 101 ? -5.526 -12.102 -5.058 1.00 55.62 101 LYS A C 1
ATOM 762 O O . LYS A 1 101 ? -6.260 -11.718 -5.970 1.00 55.62 101 LYS A O 1
ATOM 767 N N . ASN A 1 102 ? -4.251 -11.730 -4.896 1.00 56.47 102 ASN A N 1
ATOM 768 C CA . ASN A 1 102 ? -3.510 -10.920 -5.858 1.00 56.47 102 ASN A CA 1
ATOM 769 C C . ASN A 1 102 ? -3.956 -11.323 -7.259 1.00 56.47 102 ASN A C 1
ATOM 771 O O . ASN A 1 102 ? -3.970 -12.526 -7.547 1.00 56.47 102 ASN A O 1
ATOM 775 N N . LYS A 1 103 ? -4.364 -10.350 -8.092 1.00 52.12 103 LYS A N 1
ATOM 776 C CA . LYS A 1 103 ? -4.636 -10.599 -9.515 1.00 52.12 103 LYS A CA 1
ATOM 777 C C . LYS A 1 103 ? -3.548 -11.550 -9.995 1.00 52.12 103 LYS A C 1
ATOM 779 O O . LYS A 1 103 ? -2.371 -11.237 -9.818 1.00 52.12 103 LYS A O 1
ATOM 784 N N . LYS A 1 104 ? -3.940 -12.743 -10.457 1.00 56.66 104 LYS A N 1
ATOM 785 C CA . LYS A 1 104 ? -3.015 -13.811 -10.851 1.00 56.66 104 LYS A CA 1
ATOM 786 C C . LYS A 1 104 ? -1.967 -13.158 -11.744 1.00 56.66 104 LYS A C 1
ATOM 788 O O . LYS A 1 104 ? -2.341 -12.719 -12.825 1.00 56.66 104 LYS A O 1
ATOM 793 N N . ILE A 1 105 ? -0.725 -13.005 -11.263 1.00 60.91 105 ILE A N 1
ATOM 794 C CA . ILE A 1 105 ? 0.335 -12.366 -12.050 1.00 60.91 105 ILE A CA 1
ATOM 795 C C . ILE A 1 105 ? 0.404 -13.171 -13.346 1.00 60.91 105 ILE A C 1
ATOM 797 O O . ILE A 1 105 ? 0.679 -14.375 -13.268 1.00 60.91 105 ILE A O 1
ATOM 801 N N . PRO A 1 106 ? 0.084 -12.578 -14.507 1.00 63.53 106 PRO A N 1
ATOM 802 C CA . PRO A 1 106 ? 0.057 -13.336 -15.743 1.00 63.53 106 PRO A CA 1
ATOM 803 C C . PRO A 1 106 ? 1.435 -13.938 -16.027 1.00 63.53 106 PRO A C 1
ATOM 805 O O . PRO A 1 106 ? 2.466 -13.323 -15.756 1.00 63.53 106 PRO A O 1
ATOM 808 N N . GLY A 1 107 ? 1.456 -15.163 -16.546 1.00 67.25 107 GLY A N 1
ATOM 809 C CA . GLY A 1 107 ? 2.672 -15.852 -16.974 1.00 67.25 107 GLY A CA 1
ATOM 810 C C . GLY A 1 107 ? 3.394 -16.702 -15.907 1.00 67.25 107 GLY A C 1
ATOM 811 O O . GLY A 1 107 ? 3.124 -16.614 -14.707 1.00 67.25 107 GLY A O 1
ATOM 812 N N . PRO A 1 108 ? 4.347 -17.546 -16.338 1.00 74.69 108 PRO A N 1
ATOM 813 C CA . PRO A 1 108 ? 5.040 -18.523 -15.488 1.00 74.69 108 PRO A CA 1
ATOM 814 C C . PRO A 1 108 ? 5.985 -17.880 -14.454 1.00 74.69 108 PRO A C 1
ATOM 816 O O . PRO A 1 108 ? 6.574 -16.833 -14.711 1.00 74.69 108 PRO A O 1
ATOM 819 N N . ARG A 1 109 ? 6.176 -18.497 -13.280 1.00 79.00 109 ARG A N 1
ATOM 820 C CA . ARG A 1 109 ? 7.168 -18.063 -12.268 1.00 79.00 109 ARG A CA 1
ATOM 821 C C . ARG A 1 109 ? 8.537 -18.693 -12.552 1.00 79.00 109 ARG A C 1
ATOM 823 O O . ARG A 1 109 ? 8.974 -19.579 -11.832 1.00 79.00 109 ARG A O 1
ATOM 830 N N . VAL A 1 110 ? 9.177 -18.255 -13.632 1.00 82.81 110 VAL A N 1
ATOM 831 C CA . VAL A 1 110 ? 10.492 -18.740 -14.098 1.00 82.81 110 VAL A CA 1
ATOM 832 C C . VAL A 1 110 ? 11.464 -17.573 -14.305 1.00 82.81 110 VAL A C 1
ATOM 834 O O . VAL A 1 110 ? 11.041 -16.417 -14.264 1.00 82.81 110 VAL A O 1
ATOM 837 N N . ASN A 1 111 ? 12.751 -17.866 -14.523 1.00 83.50 111 ASN A N 1
ATOM 838 C CA . ASN A 1 111 ? 13.774 -16.875 -14.880 1.00 83.50 111 ASN A CA 1
ATOM 839 C C . ASN A 1 111 ? 13.794 -16.600 -16.402 1.00 83.50 111 ASN A C 1
ATOM 841 O O . ASN A 1 111 ? 14.676 -17.037 -17.151 1.00 83.50 111 ASN A O 1
ATOM 845 N N . ASP A 1 112 ? 12.771 -15.884 -16.853 1.00 88.50 112 ASP A N 1
ATOM 846 C CA . ASP A 1 112 ? 12.513 -15.425 -18.226 1.00 88.50 112 ASP A CA 1
ATOM 847 C C . ASP A 1 112 ? 12.943 -13.964 -18.457 1.00 88.50 112 ASP A C 1
ATOM 849 O O . ASP A 1 112 ? 12.557 -13.342 -19.442 1.00 88.50 112 ASP A O 1
ATOM 853 N N . TYR A 1 113 ? 13.762 -13.411 -17.561 1.00 92.25 113 TYR A N 1
ATOM 854 C CA . TYR A 1 113 ? 14.273 -12.051 -17.683 1.00 92.25 113 TYR A CA 1
ATOM 855 C C . TYR A 1 113 ? 15.194 -11.907 -18.911 1.00 92.25 113 TYR A C 1
ATOM 857 O O . TYR A 1 113 ? 16.202 -12.617 -18.996 1.00 92.25 113 TYR A O 1
ATOM 865 N N . PRO A 1 114 ? 14.907 -10.990 -19.855 1.00 93.00 114 PRO A N 1
ATOM 866 C CA . PRO A 1 114 ? 15.607 -10.922 -21.140 1.00 93.00 114 PRO A CA 1
ATOM 867 C C . PRO A 1 114 ? 17.077 -10.513 -21.020 1.00 93.00 114 PRO A C 1
ATOM 869 O O . PRO A 1 114 ? 17.887 -10.907 -21.853 1.00 93.00 114 PRO A O 1
ATOM 872 N N . TYR A 1 115 ? 17.448 -9.759 -19.982 1.00 93.44 115 TYR A N 1
ATOM 873 C CA . TYR A 1 115 ? 18.825 -9.287 -19.806 1.00 93.44 115 TYR A CA 1
ATOM 874 C C . TYR A 1 115 ? 19.661 -10.160 -18.867 1.00 93.44 115 TYR A C 1
ATOM 876 O O . TYR A 1 115 ? 20.768 -9.766 -18.521 1.00 93.44 115 TYR A O 1
ATOM 884 N N . LYS A 1 116 ? 19.186 -11.353 -18.479 1.00 89.12 116 LYS A N 1
ATOM 885 C CA . LYS A 1 116 ? 19.881 -12.238 -17.521 1.00 89.12 116 LYS A CA 1
ATOM 886 C C . LYS A 1 116 ? 21.333 -12.575 -17.891 1.00 89.12 116 LYS A C 1
ATOM 888 O O . LYS A 1 116 ? 22.139 -12.780 -16.997 1.00 89.12 116 LYS A O 1
ATOM 893 N N . ASN A 1 117 ? 21.656 -12.583 -19.188 1.00 92.06 117 ASN A N 1
ATOM 894 C CA . ASN A 1 117 ? 22.997 -12.866 -19.719 1.00 92.06 117 ASN A CA 1
ATOM 895 C C . ASN A 1 117 ? 23.614 -11.654 -20.449 1.00 92.06 117 ASN A C 1
ATOM 897 O O . ASN A 1 117 ? 24.580 -11.802 -21.189 1.00 92.06 117 ASN A O 1
ATOM 901 N N . SER A 1 118 ? 23.027 -10.463 -20.309 1.00 91.00 118 SER A N 1
ATOM 902 C CA . SER A 1 118 ? 23.448 -9.239 -21.006 1.00 91.00 118 SER A CA 1
ATOM 903 C C . SER A 1 118 ? 23.422 -8.060 -20.034 1.00 91.00 118 SER A C 1
ATOM 905 O O . SER A 1 118 ? 22.694 -7.079 -20.207 1.00 91.00 118 SER A O 1
ATOM 907 N N . CYS A 1 119 ? 24.191 -8.200 -18.954 1.00 92.88 119 CYS A N 1
ATOM 908 C CA . CYS A 1 119 ? 24.394 -7.133 -17.982 1.00 92.88 119 CYS A CA 1
ATOM 909 C C . CYS A 1 119 ? 25.128 -5.959 -18.637 1.00 92.88 119 CYS A C 1
ATOM 911 O O . CYS A 1 119 ? 25.913 -6.147 -19.566 1.00 92.88 119 CYS A O 1
ATOM 913 N N . GLY A 1 120 ? 24.868 -4.739 -18.174 1.00 89.94 120 GLY A N 1
ATOM 914 C CA . GLY A 1 120 ? 25.491 -3.555 -18.752 1.00 89.94 120 GLY A CA 1
ATOM 915 C C . GLY A 1 120 ? 24.694 -2.282 -18.481 1.00 89.94 120 GLY A C 1
ATOM 916 O O . GLY A 1 120 ? 24.147 -2.136 -17.385 1.00 89.94 120 GLY A O 1
ATOM 917 N N . PRO A 1 121 ? 24.632 -1.349 -19.450 1.00 93.06 121 PRO A N 1
ATOM 918 C CA . PRO A 1 121 ? 24.030 -0.036 -19.248 1.00 93.06 121 PRO A CA 1
ATOM 919 C C . PRO A 1 121 ? 22.530 -0.129 -18.948 1.00 93.06 121 PRO A C 1
ATOM 921 O O . PRO A 1 121 ? 21.925 -1.203 -19.009 1.00 93.06 121 PRO A O 1
ATOM 924 N N . ALA A 1 122 ? 21.932 1.018 -18.626 1.00 94.06 122 ALA A N 1
ATOM 925 C CA . ALA A 1 122 ? 20.513 1.110 -18.321 1.00 94.06 122 ALA A CA 1
ATOM 926 C C . ALA A 1 122 ? 19.623 0.489 -19.418 1.00 94.06 122 ALA A C 1
ATOM 928 O O . ALA A 1 122 ? 19.903 0.571 -20.616 1.00 94.06 122 ALA A O 1
ATOM 929 N N . ASP A 1 123 ? 18.549 -0.163 -18.989 1.00 92.94 123 ASP A N 1
ATOM 930 C CA . ASP A 1 123 ? 17.473 -0.664 -19.830 1.00 92.94 123 ASP A CA 1
ATOM 931 C C . ASP A 1 123 ? 16.493 0.455 -20.240 1.00 92.94 123 ASP A C 1
ATOM 933 O O . ASP A 1 123 ? 16.650 1.626 -19.882 1.00 92.94 123 ASP A O 1
ATOM 937 N N . LYS A 1 124 ? 15.431 0.087 -20.970 1.00 94.00 124 LYS A N 1
ATOM 938 C CA . LYS A 1 124 ? 14.378 1.021 -21.412 1.00 94.00 124 LYS A CA 1
ATOM 939 C C . LYS A 1 124 ? 13.581 1.668 -20.263 1.00 94.00 124 LYS A C 1
ATOM 941 O O . LYS A 1 124 ? 12.840 2.616 -20.503 1.00 94.00 124 LYS A O 1
ATOM 946 N N . TRP A 1 125 ? 13.721 1.177 -19.031 1.00 94.00 125 TRP A N 1
ATOM 947 C CA . TRP A 1 125 ? 13.069 1.692 -17.822 1.00 94.00 125 TRP A CA 1
ATOM 948 C C . TRP A 1 125 ? 14.010 2.510 -16.933 1.00 94.00 125 TRP A C 1
ATOM 950 O O . TRP A 1 125 ? 13.600 2.938 -15.849 1.00 94.00 125 TRP A O 1
ATOM 960 N N . LEU A 1 126 ? 15.222 2.794 -17.426 1.00 93.50 126 LEU A N 1
ATOM 961 C CA . LEU A 1 126 ? 16.265 3.571 -16.756 1.00 93.50 126 LEU A CA 1
ATOM 962 C C . LEU A 1 126 ? 16.846 2.869 -15.517 1.00 93.50 126 LEU A C 1
ATOM 964 O O . LEU A 1 126 ? 17.258 3.537 -14.565 1.00 93.50 126 LEU A O 1
ATOM 968 N N . TYR A 1 127 ? 16.893 1.534 -15.537 1.00 93.25 127 TYR A N 1
ATOM 969 C CA . TYR A 1 127 ? 17.572 0.712 -14.533 1.00 93.25 127 TYR A CA 1
ATOM 970 C C . TYR A 1 127 ? 18.733 -0.054 -15.159 1.00 93.25 127 TYR A C 1
ATOM 972 O O . TYR A 1 127 ? 18.608 -0.572 -16.264 1.00 93.25 127 TYR A O 1
ATOM 980 N N . PHE A 1 128 ? 19.863 -0.174 -14.464 1.00 93.38 128 PHE A N 1
ATOM 981 C CA . PHE A 1 128 ? 20.983 -0.991 -14.943 1.00 93.38 128 PHE A CA 1
ATOM 982 C C . PHE A 1 128 ? 20.553 -2.452 -15.145 1.00 93.38 128 PHE A C 1
ATOM 984 O O . PHE A 1 128 ? 19.940 -3.059 -14.261 1.00 93.38 128 PHE A O 1
ATOM 991 N N . LYS A 1 129 ? 20.870 -3.024 -16.313 1.00 94.44 129 LYS A N 1
ATOM 992 C CA . LYS A 1 129 ? 20.549 -4.426 -16.626 1.00 94.44 129 LYS A CA 1
ATOM 993 C C . LYS A 1 129 ? 21.178 -5.364 -15.593 1.00 94.44 129 LYS A C 1
ATOM 995 O O . LYS A 1 129 ? 22.267 -5.093 -15.093 1.00 94.44 129 LYS A O 1
ATOM 1000 N N . CYS A 1 130 ? 20.493 -6.468 -15.298 1.00 92.19 130 CYS A N 1
ATOM 1001 C CA . CYS A 1 130 ? 20.822 -7.430 -14.234 1.00 92.19 130 CYS A CA 1
ATOM 1002 C C . CYS A 1 130 ? 20.622 -6.941 -12.793 1.00 92.19 130 CYS A C 1
ATOM 1004 O O . CYS A 1 130 ? 20.728 -7.753 -11.876 1.00 92.19 130 CYS A O 1
ATOM 1006 N N . GLN A 1 131 ? 20.270 -5.674 -12.563 1.00 90.56 131 GLN A N 1
ATOM 1007 C CA . GLN A 1 131 ? 19.855 -5.233 -11.233 1.00 90.56 131 GLN A CA 1
ATOM 1008 C C . GLN A 1 131 ? 18.424 -5.683 -10.922 1.00 90.56 131 GLN A C 1
ATOM 1010 O O . GLN A 1 131 ? 17.583 -5.837 -11.816 1.00 90.56 131 GLN A O 1
ATOM 1015 N N . CYS A 1 132 ? 18.127 -5.849 -9.632 1.00 88.31 132 CYS A N 1
ATOM 1016 C CA . CYS A 1 132 ? 16.809 -6.276 -9.158 1.00 88.31 132 CYS A CA 1
ATOM 1017 C C . CYS A 1 132 ? 15.682 -5.347 -9.646 1.00 88.31 132 CYS A C 1
ATOM 1019 O O . CYS A 1 132 ? 14.611 -5.814 -10.032 1.00 88.31 132 CYS A O 1
ATOM 1021 N N . THR A 1 133 ? 15.943 -4.042 -9.716 1.00 90.56 133 THR A N 1
ATOM 1022 C CA . THR A 1 133 ? 14.992 -3.024 -10.177 1.00 90.56 133 THR A CA 1
ATOM 1023 C C . THR A 1 133 ? 14.675 -3.128 -11.664 1.00 90.56 133 THR A C 1
ATOM 1025 O O . THR A 1 133 ? 13.520 -2.952 -12.050 1.00 90.56 133 THR A O 1
ATOM 1028 N N . SER A 1 134 ? 15.647 -3.519 -12.491 1.00 93.25 134 SER A N 1
ATOM 1029 C CA . SER A 1 134 ? 15.429 -3.799 -13.914 1.00 93.25 134 SER A CA 1
ATOM 1030 C C . SER A 1 134 ? 14.532 -5.027 -14.121 1.00 93.25 134 SER A C 1
ATOM 1032 O O . SER A 1 134 ? 13.596 -4.993 -14.923 1.00 93.25 134 SER A O 1
ATOM 1034 N N . PHE A 1 135 ? 14.744 -6.101 -13.347 1.00 91.75 135 PHE A N 1
ATOM 1035 C CA . PHE A 1 135 ? 13.867 -7.279 -13.375 1.00 91.75 135 PHE A CA 1
ATOM 1036 C C . PHE A 1 135 ? 12.429 -6.942 -12.971 1.00 91.75 135 PHE A C 1
ATOM 1038 O O . PHE A 1 135 ? 11.480 -7.348 -13.649 1.00 91.75 135 PHE A O 1
ATOM 1045 N N . VAL A 1 136 ? 12.266 -6.193 -11.877 1.00 90.62 136 VAL A N 1
ATOM 1046 C CA . VAL A 1 136 ? 10.953 -5.754 -11.389 1.00 90.62 136 VAL A CA 1
ATOM 1047 C C . VAL A 1 136 ? 10.261 -4.890 -12.437 1.00 90.62 136 VAL A C 1
ATOM 1049 O O . VAL A 1 136 ? 9.100 -5.145 -12.754 1.00 90.62 136 VAL A O 1
ATOM 1052 N N . ALA A 1 137 ? 10.971 -3.928 -13.032 1.00 92.69 137 ALA A N 1
ATOM 1053 C CA . ALA A 1 137 ? 10.410 -3.075 -14.069 1.00 92.69 137 ALA A CA 1
ATOM 1054 C C . ALA A 1 137 ? 9.937 -3.878 -15.278 1.00 92.69 137 ALA A C 1
ATOM 1056 O O . ALA A 1 137 ? 8.789 -3.718 -15.696 1.00 92.69 137 ALA A O 1
ATOM 1057 N N . TRP A 1 138 ? 10.751 -4.813 -15.766 1.00 93.12 138 TRP A N 1
ATOM 1058 C CA . TRP A 1 138 ? 10.353 -5.722 -16.835 1.00 93.12 138 TRP A CA 1
ATOM 1059 C C . TRP A 1 138 ? 9.097 -6.520 -16.475 1.00 93.12 138 TRP A C 1
ATOM 1061 O O . TRP A 1 138 ? 8.095 -6.468 -17.185 1.00 93.12 138 TRP A O 1
ATOM 1071 N N . ARG A 1 139 ? 9.088 -7.190 -15.322 1.00 90.69 139 ARG A N 1
ATOM 1072 C CA . ARG A 1 139 ? 7.940 -7.978 -14.854 1.00 90.69 139 ARG A CA 1
ATOM 1073 C C . ARG A 1 139 ? 6.651 -7.165 -14.778 1.00 90.69 139 ARG A C 1
ATOM 1075 O O . ARG A 1 139 ? 5.610 -7.626 -15.242 1.00 90.69 139 ARG A O 1
ATOM 1082 N N . VAL A 1 140 ? 6.714 -5.990 -14.161 1.00 89.19 140 VAL A N 1
ATOM 1083 C CA . VAL A 1 140 ? 5.557 -5.125 -13.907 1.00 89.19 140 VAL A CA 1
ATOM 1084 C C . VAL A 1 140 ? 4.983 -4.587 -15.216 1.00 89.19 140 VAL A C 1
ATOM 1086 O O . VAL A 1 140 ? 3.771 -4.647 -15.422 1.00 89.19 140 VAL A O 1
ATOM 1089 N N . ASN A 1 141 ? 5.838 -4.129 -16.128 1.00 89.94 141 ASN A N 1
ATOM 1090 C CA . ASN A 1 141 ? 5.384 -3.608 -17.414 1.00 89.94 141 ASN A CA 1
ATOM 1091 C C . ASN A 1 141 ? 4.797 -4.714 -18.293 1.00 89.94 141 ASN A C 1
ATOM 1093 O O . ASN A 1 141 ? 3.683 -4.570 -18.788 1.00 89.94 141 ASN A O 1
ATOM 1097 N N . GLU A 1 142 ? 5.504 -5.834 -18.441 1.00 88.81 142 GLU A N 1
ATOM 1098 C CA . GLU A 1 142 ? 5.132 -6.876 -19.404 1.00 88.81 142 GLU A CA 1
ATOM 1099 C C . GLU A 1 142 ? 3.944 -7.732 -18.928 1.00 88.81 142 GLU A C 1
ATOM 1101 O O . GLU A 1 142 ? 3.190 -8.248 -19.747 1.00 88.81 142 GLU A O 1
ATOM 1106 N N . ARG A 1 143 ? 3.740 -7.895 -17.611 1.00 86.56 143 ARG A N 1
ATOM 1107 C CA . ARG A 1 143 ? 2.675 -8.772 -17.076 1.00 86.56 143 ARG A CA 1
ATOM 1108 C C . ARG A 1 143 ? 1.511 -8.032 -16.449 1.00 86.56 143 ARG A C 1
ATOM 1110 O O . ARG A 1 143 ? 0.413 -8.579 -16.407 1.00 86.56 143 ARG A O 1
ATOM 1117 N N . LEU A 1 144 ? 1.736 -6.829 -15.929 1.00 83.62 144 LEU A N 1
ATOM 1118 C CA . LEU A 1 144 ? 0.686 -6.049 -15.272 1.00 83.62 144 LEU A CA 1
ATOM 1119 C C . LEU A 1 144 ? 0.226 -4.862 -16.123 1.00 83.62 144 LEU A C 1
ATOM 1121 O O . LEU A 1 144 ? -0.766 -4.231 -15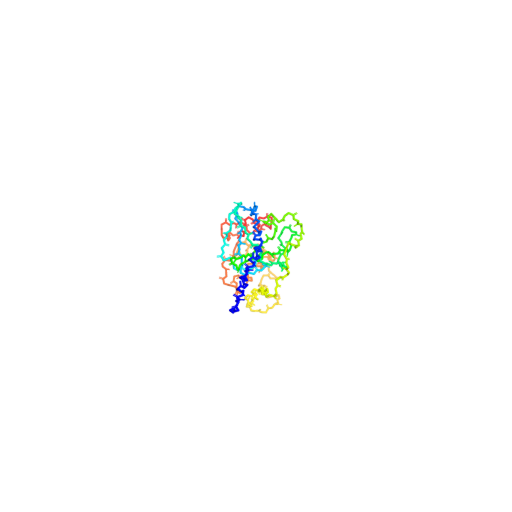.767 1.00 83.62 144 LEU A O 1
ATOM 1125 N N . GLY A 1 145 ? 0.920 -4.550 -17.226 1.00 82.44 145 GLY A N 1
ATOM 1126 C CA . GLY A 1 145 ? 0.597 -3.404 -18.080 1.00 82.44 145 GLY A CA 1
ATOM 1127 C C . GLY A 1 145 ? 0.798 -2.054 -17.383 1.00 82.44 145 GLY A C 1
ATOM 1128 O O . GLY A 1 145 ? 0.240 -1.044 -17.807 1.00 82.44 145 GLY A O 1
ATOM 1129 N N . ILE A 1 146 ? 1.566 -2.024 -16.291 1.00 84.56 146 ILE A N 1
ATOM 1130 C CA . ILE A 1 146 ? 1.850 -0.808 -15.526 1.00 84.56 146 ILE A CA 1
ATOM 1131 C C . ILE A 1 146 ? 3.130 -0.195 -16.088 1.00 84.56 146 ILE A C 1
ATOM 1133 O O . ILE A 1 146 ? 4.170 -0.848 -16.076 1.00 84.56 146 ILE A O 1
ATOM 1137 N N . LYS A 1 147 ? 3.066 1.066 -16.531 1.00 89.88 147 LYS A N 1
ATOM 1138 C CA . LYS A 1 147 ? 4.204 1.825 -17.083 1.00 89.88 147 LYS A CA 1
ATOM 1139 C C . LYS A 1 147 ? 5.214 2.228 -15.998 1.00 89.88 147 LYS A C 1
ATOM 1141 O O . LYS A 1 147 ? 5.403 3.409 -15.730 1.00 89.88 147 LYS A O 1
ATOM 1146 N N . PHE A 1 148 ? 5.824 1.258 -15.328 1.00 91.06 148 PHE A N 1
ATOM 1147 C CA . PHE A 1 148 ? 6.777 1.481 -14.243 1.00 91.06 148 PHE A CA 1
ATOM 1148 C C . PHE A 1 148 ? 8.186 1.752 -14.790 1.00 91.06 148 PHE A C 1
ATOM 1150 O O . PHE A 1 148 ? 8.665 1.029 -15.658 1.00 91.06 148 PHE A O 1
ATOM 1157 N N . HIS A 1 149 ? 8.863 2.779 -14.285 1.00 92.88 149 HIS A N 1
ATOM 1158 C CA . HIS A 1 149 ? 10.227 3.170 -14.661 1.00 92.88 149 HIS A CA 1
ATOM 1159 C C . HIS A 1 149 ? 10.888 3.928 -13.502 1.00 92.88 149 HIS A C 1
ATOM 1161 O O . HIS A 1 149 ? 10.213 4.296 -12.543 1.00 92.88 149 HIS A O 1
ATOM 1167 N N . ASN A 1 150 ? 12.185 4.231 -13.593 1.00 90.88 150 ASN A N 1
ATOM 1168 C CA . ASN A 1 150 ? 12.944 4.905 -12.524 1.00 90.88 150 ASN A CA 1
ATOM 1169 C C . ASN A 1 150 ? 12.428 6.313 -12.144 1.00 90.88 150 ASN A C 1
ATOM 1171 O O . ASN A 1 150 ? 12.893 6.904 -11.183 1.00 90.88 150 ASN A O 1
ATOM 1175 N N . LYS A 1 151 ? 11.474 6.867 -12.899 1.00 89.06 151 LYS A N 1
ATOM 1176 C CA . LYS A 1 151 ? 10.820 8.162 -12.629 1.00 89.06 151 LYS A CA 1
ATOM 1177 C C . LYS A 1 151 ? 9.307 8.020 -12.431 1.00 89.06 151 LYS A C 1
ATOM 1179 O O . LYS A 1 151 ? 8.556 8.968 -12.661 1.00 89.06 151 LYS A O 1
ATOM 1184 N N . TYR A 1 152 ? 8.831 6.815 -12.127 1.00 86.00 152 TYR A N 1
ATOM 1185 C CA . TYR A 1 152 ? 7.406 6.531 -12.018 1.00 86.00 152 TYR A CA 1
ATOM 1186 C C . TYR A 1 152 ? 6.762 7.421 -10.947 1.00 86.00 152 TYR A C 1
ATOM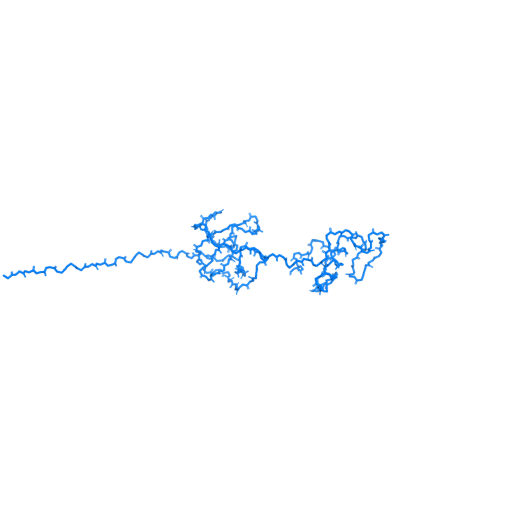 1188 O O . TYR A 1 152 ? 7.302 7.569 -9.851 1.00 86.00 152 TYR A O 1
ATOM 1196 N N . LYS A 1 153 ? 5.630 8.053 -11.292 1.00 85.94 153 LYS A N 1
ATOM 1197 C CA . LYS A 1 153 ? 4.958 9.086 -10.476 1.00 85.94 153 LYS A CA 1
ATOM 1198 C C . LYS A 1 153 ? 5.856 10.279 -10.077 1.00 85.94 153 LYS A C 1
ATOM 1200 O O . LYS A 1 153 ? 5.607 10.927 -9.068 1.00 85.94 153 LYS A O 1
ATOM 1205 N N . GLY A 1 154 ? 6.899 10.581 -10.855 1.00 83.81 154 GLY A N 1
ATOM 1206 C CA . GLY A 1 154 ? 7.802 11.708 -10.586 1.00 83.81 154 GLY A CA 1
ATOM 1207 C C . GLY A 1 154 ? 8.822 11.461 -9.469 1.00 83.81 154 GLY A C 1
ATOM 1208 O O . GLY A 1 154 ? 9.485 12.401 -9.041 1.00 83.81 154 GLY A O 1
ATOM 1209 N N . LYS A 1 155 ? 8.966 10.216 -9.001 1.00 83.06 155 LYS A N 1
ATOM 1210 C CA . LYS A 1 155 ? 9.872 9.826 -7.910 1.00 83.06 155 LYS A CA 1
ATOM 1211 C C . LYS A 1 155 ? 10.979 8.906 -8.416 1.00 83.06 155 LYS A C 1
ATOM 1213 O O . LYS A 1 155 ? 10.777 8.202 -9.404 1.00 83.06 155 LYS A O 1
ATOM 1218 N N . ALA A 1 156 ? 12.141 8.937 -7.763 1.00 85.62 156 ALA A N 1
ATOM 1219 C CA . ALA A 1 156 ? 13.282 8.092 -8.106 1.00 85.62 156 ALA A CA 1
ATOM 1220 C C . ALA A 1 156 ? 13.125 6.700 -7.475 1.00 85.62 156 ALA A C 1
ATOM 1222 O O . ALA A 1 156 ? 13.053 6.576 -6.259 1.00 85.62 156 ALA A O 1
ATOM 1223 N N . TRP A 1 157 ? 13.101 5.652 -8.296 1.00 84.88 157 TRP A N 1
ATOM 1224 C CA . TRP A 1 157 ? 12.899 4.266 -7.840 1.00 84.88 157 TRP A CA 1
ATOM 1225 C C . TRP A 1 157 ? 14.184 3.419 -7.887 1.00 84.88 157 TRP A C 1
ATOM 1227 O O . 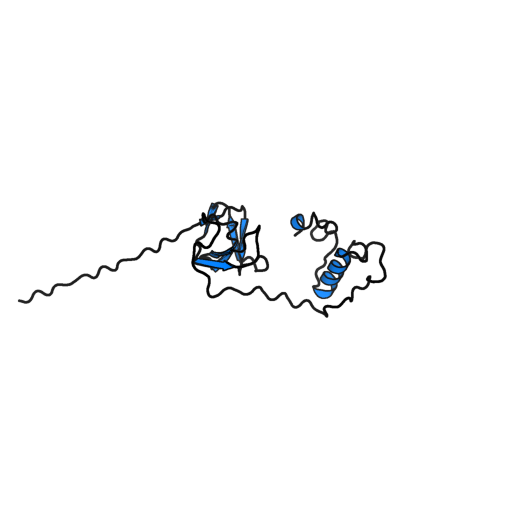TRP A 1 157 ? 14.169 2.221 -7.616 1.00 84.88 157 TRP A O 1
ATOM 1237 N N . GLY A 1 158 ? 15.321 4.027 -8.226 1.00 80.31 158 GLY A N 1
ATOM 1238 C CA . GLY A 1 158 ? 16.625 3.367 -8.319 1.00 80.31 158 GLY A CA 1
ATOM 1239 C C . GLY A 1 158 ? 17.325 3.163 -6.976 1.00 80.31 158 GLY A C 1
ATOM 1240 O O . GLY A 1 158 ? 18.220 2.327 -6.894 1.00 80.31 158 GLY A O 1
ATOM 1241 N N . ASN A 1 159 ? 16.911 3.888 -5.933 1.00 77.50 159 ASN A N 1
ATOM 1242 C CA . ASN A 1 159 ? 17.438 3.770 -4.576 1.00 77.50 159 ASN A CA 1
ATOM 1243 C C . ASN A 1 159 ? 16.334 3.272 -3.637 1.00 77.50 159 ASN A C 1
ATOM 1245 O O . ASN A 1 159 ? 15.352 3.978 -3.421 1.00 77.50 159 ASN A O 1
ATOM 1249 N N . GLY A 1 160 ? 16.508 2.070 -3.078 1.00 72.00 160 GLY A N 1
ATOM 1250 C CA . GLY A 1 160 ? 15.535 1.436 -2.179 1.00 72.00 160 GLY A CA 1
ATOM 1251 C C . GLY A 1 160 ? 15.177 2.278 -0.952 1.00 72.00 160 GLY A C 1
ATOM 1252 O O . GLY A 1 160 ? 14.054 2.194 -0.468 1.00 72.00 160 GLY A O 1
ATOM 1253 N N . ASN A 1 161 ? 16.091 3.144 -0.506 1.00 76.25 161 ASN A N 1
ATOM 1254 C CA . ASN A 1 161 ? 15.882 4.015 0.652 1.00 76.25 161 ASN A CA 1
ATOM 1255 C C . ASN A 1 161 ? 14.888 5.161 0.395 1.00 76.25 161 ASN A C 1
ATOM 1257 O O . ASN A 1 161 ? 14.626 5.923 1.311 1.00 76.25 161 ASN A O 1
ATOM 1261 N N . GLN A 1 162 ? 14.393 5.330 -0.836 1.00 75.94 162 GLN A N 1
ATOM 1262 C CA . GLN A 1 162 ? 13.461 6.404 -1.216 1.00 75.94 162 GLN A CA 1
ATOM 1263 C C . GLN A 1 162 ? 12.087 5.867 -1.647 1.00 75.94 162 GLN A C 1
ATOM 1265 O O . GLN A 1 162 ? 11.276 6.594 -2.220 1.00 75.94 162 GLN A O 1
ATOM 1270 N N . TRP A 1 163 ? 11.844 4.565 -1.477 1.00 76.25 163 TRP A N 1
ATOM 1271 C CA . TRP A 1 163 ? 10.653 3.906 -2.019 1.00 76.25 163 TRP A CA 1
ATOM 1272 C C . TRP A 1 163 ? 9.392 4.174 -1.202 1.00 76.25 163 TRP A C 1
ATOM 1274 O O . TRP A 1 163 ? 8.305 4.241 -1.770 1.00 76.25 163 TRP A O 1
ATOM 1284 N N . ASP A 1 164 ? 9.533 4.342 0.107 1.00 70.12 164 ASP A N 1
ATOM 1285 C CA . ASP A 1 164 ? 8.466 4.758 1.018 1.00 70.12 164 ASP A CA 1
ATOM 1286 C C . ASP A 1 164 ? 7.948 6.164 0.685 1.00 70.12 164 ASP A C 1
ATOM 1288 O O . ASP A 1 164 ? 6.742 6.388 0.669 1.00 70.12 164 ASP A O 1
ATOM 1292 N N . GLU A 1 165 ? 8.837 7.082 0.302 1.00 69.75 165 GLU A N 1
ATOM 1293 C CA . GLU A 1 165 ? 8.489 8.425 -0.185 1.00 69.75 165 GLU A CA 1
ATOM 1294 C C . GLU A 1 165 ? 7.903 8.438 -1.612 1.00 69.75 165 GLU A C 1
ATOM 1296 O O . GLU A 1 165 ? 7.430 9.480 -2.093 1.00 69.75 165 GLU A O 1
ATOM 1301 N N . ALA A 1 166 ? 7.993 7.310 -2.325 1.00 64.56 166 ALA A N 1
ATOM 1302 C CA . ALA A 1 166 ? 7.591 7.168 -3.721 1.00 64.56 166 ALA A CA 1
ATOM 1303 C C . ALA A 1 166 ? 6.260 6.420 -3.931 1.00 64.56 166 ALA A C 1
ATOM 1305 O O . ALA A 1 166 ? 5.658 6.556 -5.006 1.00 64.56 166 ALA A O 1
ATOM 1306 N N . ALA A 1 167 ? 5.818 5.631 -2.945 1.00 62.75 167 ALA A N 1
ATOM 1307 C CA . ALA A 1 167 ? 4.635 4.765 -3.005 1.00 62.75 167 ALA A CA 1
ATOM 1308 C C . ALA A 1 167 ? 3.322 5.516 -2.724 1.00 62.75 167 ALA A C 1
ATOM 1310 O O . ALA A 1 167 ? 2.398 5.388 -3.577 1.00 62.75 167 ALA A O 1
#

Sequence (167 aa):
MKFTTLCAYALAFFSTGVHSYPVTSDNLNCRSGPGTAFAIKKSYKKGQDVTITCQTQGDNVEGNSIWDKTSDGCYVADKYVKTGKDGYVKGKCTNVPKPPKNKKIPGPRVNDYPYKNSCGPADKWLYFKCQCTSFVAWRVNERLGIKFHNKYKGKAWGNGNQWDEAA

Foldseek 3Di:
DDDDDDDDDDDDDDPPPQDWWFFQDQKWFFFQFQEPLGHGPGIDGGRDTWGFPAWDADDDDPNQRIWGQTPVRTITGCVGTPPPDSDTPHHHDDDGDDRDPPPPQPDDPDPPQPCCPPFDAADPQREGGPDPVSSVCCSCCVRVVDNHHCCVVHHGPRDPVCVVVVD

Radius of gyration: 25.57 Å; chains: 1; bounding box: 91×32×66 Å

pLDDT: mean 84.29, std 13.91, range [39.41, 97.19]